Protein AF-A0A3L6R9F9-F1 (afdb_monomer_lite)

Foldseek 3Di:
DDDDDDDDDDDDDPPDDADDDVVCPPPHLWDGDPRDIDDDDLQFDSPVCPPPGTDPDSDDDQVSQQVVCVVVVHHGDDPLVVVVVVVLVVLCVVPVPCSVVDDVSCVVVVVVCVVVD

Organism: Panicum miliaceum (NCBI:txid4540)

Sequence (117 aa):
MAAQLKPIDVIMHCAGYLYDFPFLGDDSTITVDDNRVDPLYKHVFPPEVAPQLSFIGLPWKFEYDNCLAEQCGYPPIEEWRKLMYAANAKNKVSRPESYRDDDHLVAEANEDFKKYL

Secondary structure (DSSP, 8-state):
----PPP-S------------GGG-TT-S-EEETTEEES-BTTTB-GGGTTTS---SS---HHHHHHHHHHHTPPPPPHHHHHHHHHHHHHHHH-TTTTTS--TT-HHHHHHHGGG-

Radius of gyration: 21.45 Å; chains: 1; bounding box: 50×29×66 Å

Structure (mmCIF, N/CA/C/O backbone):
data_AF-A0A3L6R9F9-F1
#
_entry.id   AF-A0A3L6R9F9-F1
#
loop_
_atom_site.group_PDB
_atom_site.id
_atom_site.type_symbol
_atom_site.label_atom_id
_atom_site.label_alt_id
_atom_site.label_comp_id
_atom_site.label_asym_id
_atom_site.label_entity_id
_atom_site.label_seq_id
_atom_site.pdbx_PDB_ins_code
_atom_site.Cartn_x
_atom_site.Cartn_y
_atom_site.Cartn_z
_atom_site.occupancy
_atom_site.B_iso_or_equiv
_atom_site.auth_seq_id
_atom_site.auth_comp_id
_atom_site.auth_asym_id
_atom_site.auth_atom_id
_atom_site.pdbx_PDB_model_num
ATOM 1 N N . MET A 1 1 ? -1.874 -0.407 -48.093 1.00 50.16 1 MET A N 1
ATOM 2 C CA . MET A 1 1 ? -1.487 -1.736 -47.570 1.00 50.16 1 MET A CA 1
ATOM 3 C C . MET A 1 1 ? -2.534 -2.159 -46.556 1.00 50.16 1 MET A C 1
ATOM 5 O O . MET A 1 1 ? -2.816 -1.368 -45.667 1.00 50.16 1 MET A O 1
ATOM 9 N N . ALA A 1 2 ? -3.139 -3.338 -46.705 1.00 58.75 2 ALA A N 1
ATOM 10 C CA . ALA A 1 2 ? -4.010 -3.896 -45.672 1.00 58.75 2 ALA A CA 1
ATOM 11 C C . ALA A 1 2 ? -3.130 -4.465 -44.550 1.00 58.75 2 ALA A C 1
ATOM 13 O O . ALA A 1 2 ? -2.209 -5.233 -44.829 1.00 58.75 2 ALA A O 1
ATOM 14 N N . ALA A 1 3 ? -3.366 -4.057 -43.303 1.00 73.31 3 ALA A N 1
ATOM 15 C CA . ALA A 1 3 ? -2.685 -4.646 -42.158 1.00 73.31 3 ALA A CA 1
ATOM 16 C C . ALA A 1 3 ? -3.176 -6.089 -41.986 1.00 73.31 3 ALA A C 1
ATOM 18 O O . ALA A 1 3 ? -4.374 -6.328 -41.845 1.00 73.31 3 ALA A O 1
ATOM 19 N N . GLN A 1 4 ? -2.258 -7.052 -42.025 1.00 71.69 4 GLN A N 1
ATOM 20 C CA . GLN A 1 4 ? -2.585 -8.445 -41.755 1.00 71.69 4 GLN A CA 1
ATOM 21 C C . GLN A 1 4 ? -2.664 -8.650 -40.241 1.00 71.69 4 GLN A C 1
ATOM 23 O O . GLN A 1 4 ? -1.670 -8.479 -39.533 1.00 71.69 4 GLN A O 1
ATOM 28 N N . LEU A 1 5 ? -3.856 -8.981 -39.743 1.00 78.69 5 LEU A N 1
ATOM 29 C CA . LEU A 1 5 ? -4.060 -9.324 -38.338 1.00 78.69 5 LEU A CA 1
ATOM 30 C C . LEU A 1 5 ? -3.373 -10.661 -38.042 1.00 78.69 5 LEU A C 1
ATOM 32 O O . LEU A 1 5 ? -3.551 -11.634 -38.777 1.00 78.69 5 LEU A O 1
ATOM 36 N N . LYS A 1 6 ? -2.572 -10.698 -36.974 1.00 86.56 6 LYS A N 1
ATOM 37 C CA . LYS A 1 6 ? -1.976 -11.942 -36.480 1.00 86.56 6 LYS A CA 1
ATOM 38 C C . LYS A 1 6 ? -3.039 -12.738 -35.707 1.00 86.56 6 LYS A C 1
ATOM 40 O O . LYS A 1 6 ? -3.760 -12.123 -34.920 1.00 86.56 6 LYS A O 1
ATOM 45 N N . PRO A 1 7 ? -3.148 -14.065 -35.906 1.00 91.50 7 PRO A N 1
ATOM 46 C CA . PRO A 1 7 ? -3.982 -14.908 -35.054 1.00 91.50 7 PRO A CA 1
ATOM 47 C C . PRO A 1 7 ? -3.477 -14.856 -33.602 1.00 91.50 7 PRO A C 1
ATOM 49 O O . PRO A 1 7 ? -2.272 -14.762 -33.368 1.00 91.50 7 PRO A O 1
ATOM 52 N N . ILE A 1 8 ? -4.408 -14.863 -32.646 1.00 93.88 8 ILE A N 1
ATOM 53 C CA . ILE A 1 8 ? -4.145 -14.824 -31.202 1.00 93.88 8 ILE A CA 1
ATOM 54 C C . ILE A 1 8 ? -4.620 -16.150 -30.608 1.00 93.88 8 ILE A C 1
ATOM 56 O O . ILE A 1 8 ? -5.787 -16.497 -30.777 1.00 93.88 8 ILE A O 1
ATOM 60 N N . ASP A 1 9 ? -3.740 -16.850 -29.891 1.00 96.12 9 ASP A N 1
ATOM 61 C CA . ASP A 1 9 ? -4.059 -18.138 -29.254 1.00 96.12 9 ASP A CA 1
ATOM 62 C C . ASP A 1 9 ? -4.549 -17.987 -27.805 1.00 96.12 9 ASP A C 1
ATOM 64 O O . ASP A 1 9 ? -5.327 -18.803 -27.314 1.00 96.12 9 ASP A O 1
ATOM 68 N N . VAL A 1 10 ? -4.088 -16.944 -27.104 1.00 96.56 10 VAL A N 1
ATOM 69 C CA . VAL A 1 10 ? -4.358 -16.721 -25.676 1.00 96.56 10 VAL A CA 1
ATOM 70 C C . VAL A 1 10 ? -4.622 -15.242 -25.409 1.00 96.56 10 VAL A C 1
ATOM 72 O O . VAL A 1 10 ? -3.894 -14.374 -25.888 1.00 96.56 10 VAL A O 1
ATOM 75 N N . ILE A 1 11 ? -5.635 -14.964 -24.586 1.00 96.25 11 ILE A N 1
ATOM 76 C CA . ILE A 1 11 ? -5.921 -13.636 -24.034 1.00 96.25 11 ILE A CA 1
ATOM 77 C C . ILE A 1 11 ? -5.704 -13.700 -22.518 1.00 96.25 11 ILE A C 1
ATOM 79 O O . ILE A 1 11 ? -6.319 -14.519 -21.839 1.00 96.25 11 ILE A O 1
ATOM 83 N N . MET A 1 12 ? -4.828 -12.841 -21.987 1.00 97.38 12 MET A N 1
ATOM 84 C CA . MET A 1 12 ? -4.550 -12.724 -20.550 1.00 97.38 12 MET A CA 1
ATOM 85 C C . MET A 1 12 ? -4.988 -11.347 -20.043 1.00 97.38 12 MET A C 1
ATOM 87 O O . MET A 1 12 ? -4.511 -10.321 -20.526 1.00 97.38 12 MET A O 1
ATOM 91 N N . HIS A 1 13 ? -5.881 -11.324 -19.053 1.00 96.94 13 HIS A N 1
ATOM 92 C CA . HIS A 1 13 ? -6.340 -10.088 -18.423 1.00 96.94 13 HIS A CA 1
ATOM 93 C C . HIS A 1 13 ? -5.412 -9.686 -17.271 1.00 96.94 13 HIS A C 1
ATOM 95 O O . HIS A 1 13 ? -5.440 -10.288 -16.202 1.00 96.94 13 HIS A O 1
ATOM 101 N N . CYS A 1 14 ? -4.632 -8.624 -17.474 1.00 96.94 14 CYS A N 1
ATOM 102 C CA . CYS A 1 14 ? -3.783 -8.002 -16.450 1.00 96.94 14 CYS A CA 1
ATOM 103 C C . CYS A 1 14 ? -4.416 -6.700 -15.919 1.00 96.94 14 CYS A C 1
ATOM 105 O O . CYS A 1 14 ? -3.761 -5.661 -15.882 1.00 96.94 14 CYS A O 1
ATOM 107 N N . ALA A 1 15 ? -5.709 -6.738 -15.574 1.00 95.44 15 ALA A N 1
ATOM 108 C CA . ALA A 1 15 ? -6.530 -5.553 -15.283 1.00 95.44 15 ALA A CA 1
ATOM 109 C C . ALA A 1 15 ? -6.567 -5.133 -13.797 1.00 95.44 15 ALA A C 1
ATOM 111 O O . ALA A 1 15 ? -7.312 -4.227 -13.437 1.00 95.44 15 ALA A O 1
ATOM 112 N N . GLY A 1 16 ? -5.760 -5.764 -12.940 1.00 94.31 16 GLY A N 1
ATOM 113 C CA . GLY A 1 16 ? -5.732 -5.491 -11.501 1.00 94.31 16 GLY A CA 1
ATOM 114 C C . GLY A 1 16 ? -6.698 -6.363 -10.698 1.00 94.31 16 GLY A C 1
ATOM 115 O O . GLY A 1 16 ? -7.089 -7.439 -11.147 1.00 94.31 16 GLY A O 1
ATOM 116 N N . TYR A 1 17 ? -7.031 -5.901 -9.492 1.00 93.56 17 TYR A N 1
ATOM 117 C CA . TYR A 1 17 ? -7.842 -6.609 -8.497 1.00 93.56 17 TYR A CA 1
ATOM 118 C C . TYR A 1 17 ? -8.817 -5.643 -7.819 1.00 93.56 17 TYR A C 1
ATOM 120 O O . TYR A 1 17 ? -8.589 -4.431 -7.831 1.00 93.56 17 TYR A O 1
ATOM 128 N N . LEU A 1 18 ? -9.863 -6.197 -7.206 1.00 94.12 18 LEU A N 1
ATOM 129 C CA . LEU A 1 18 ? -10.828 -5.471 -6.383 1.00 94.12 18 LEU A CA 1
ATOM 130 C C . LEU A 1 18 ? -10.709 -5.923 -4.924 1.00 94.12 18 LEU A C 1
ATOM 132 O O . LEU A 1 18 ? -10.414 -7.093 -4.668 1.00 94.12 18 LEU A O 1
ATOM 136 N N . TYR A 1 19 ? -1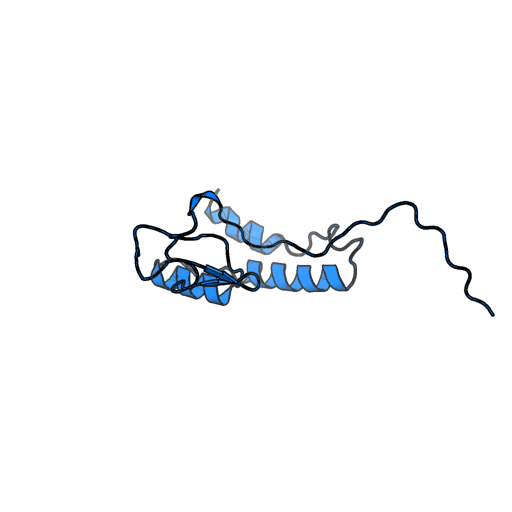0.946 -5.013 -3.980 1.00 94.38 19 TYR A N 1
ATOM 137 C CA . TYR A 1 19 ? -11.134 -5.379 -2.578 1.00 94.38 19 TYR A CA 1
ATOM 138 C C . TYR A 1 19 ? -12.402 -6.221 -2.407 1.00 94.38 19 TYR A C 1
ATOM 140 O O . TYR A 1 19 ? -13.440 -5.910 -2.984 1.00 94.38 19 TYR A O 1
ATOM 148 N N . ASP A 1 20 ? -12.309 -7.273 -1.596 1.00 93.62 20 ASP A N 1
ATOM 149 C CA . ASP A 1 20 ? -13.440 -8.122 -1.232 1.00 93.62 20 ASP A CA 1
ATOM 150 C C . ASP A 1 20 ? -13.219 -8.713 0.167 1.00 93.62 20 ASP A C 1
ATOM 152 O O . ASP A 1 20 ? -12.124 -9.183 0.495 1.00 93.62 20 ASP A O 1
ATOM 156 N N . PHE A 1 21 ? -14.258 -8.667 1.001 1.00 93.94 21 PHE A N 1
ATOM 157 C CA . PHE A 1 21 ? -14.228 -9.121 2.394 1.00 93.94 21 PHE A CA 1
ATOM 158 C C . PHE A 1 21 ? -15.479 -9.955 2.713 1.00 93.94 21 PHE A C 1
ATOM 160 O O . PHE A 1 21 ? -16.275 -9.573 3.575 1.00 93.94 21 PHE A O 1
ATOM 167 N N . PRO A 1 22 ? -15.666 -11.123 2.069 1.00 93.25 22 PRO A N 1
ATOM 168 C CA . PRO A 1 22 ? -16.916 -11.889 2.147 1.00 93.25 22 PRO A CA 1
ATOM 169 C C . PRO A 1 22 ? -17.239 -12.385 3.565 1.00 93.25 22 PRO A C 1
ATOM 171 O O . PRO A 1 22 ? -18.378 -12.722 3.874 1.00 93.25 22 PRO A O 1
ATOM 174 N N . PHE A 1 23 ? -16.241 -12.423 4.449 1.00 93.88 23 PHE A N 1
ATOM 175 C CA . PHE A 1 23 ? -16.394 -12.812 5.848 1.00 93.88 23 PHE A CA 1
ATOM 176 C C . PHE A 1 23 ? -17.005 -11.718 6.740 1.00 93.88 23 PHE A C 1
ATOM 178 O O . PHE A 1 23 ? -17.401 -12.032 7.860 1.00 93.88 23 PHE A O 1
ATOM 185 N N . LEU A 1 24 ? -17.068 -10.457 6.291 1.00 91.75 24 LEU A N 1
ATOM 186 C CA . LEU A 1 24 ? -17.691 -9.364 7.052 1.00 91.75 24 LEU A CA 1
ATOM 187 C C . LEU A 1 24 ? -19.219 -9.322 6.892 1.00 91.75 24 LEU A C 1
ATOM 189 O O . LEU A 1 24 ? -19.890 -8.717 7.725 1.00 91.75 24 LEU A O 1
ATOM 193 N N . GLY A 1 25 ? -19.757 -10.015 5.882 1.00 85.44 25 GLY A N 1
ATOM 194 C CA . GLY A 1 25 ? -21.190 -10.072 5.594 1.00 85.44 25 GLY A CA 1
ATOM 195 C C . GLY A 1 25 ? -21.775 -8.753 5.077 1.00 85.44 25 GLY A C 1
ATOM 196 O O . GLY A 1 25 ? -21.078 -7.748 4.958 1.00 85.44 25 GLY A O 1
ATOM 197 N N . ASP A 1 26 ? -23.074 -8.771 4.772 1.00 83.25 26 ASP A N 1
ATOM 198 C CA . ASP A 1 26 ? -23.784 -7.622 4.185 1.00 83.25 26 ASP A CA 1
ATOM 199 C C . ASP A 1 26 ? -24.043 -6.492 5.202 1.00 83.25 26 ASP A C 1
ATOM 201 O O . ASP A 1 26 ? -24.103 -5.324 4.827 1.00 83.25 26 ASP A O 1
ATOM 205 N N . ASP A 1 27 ? -24.128 -6.821 6.497 1.00 79.19 27 ASP A N 1
ATOM 206 C CA . ASP A 1 27 ? -24.337 -5.868 7.602 1.00 79.19 27 ASP A CA 1
ATOM 207 C C . ASP A 1 27 ? -23.015 -5.265 8.125 1.00 79.19 27 ASP A C 1
ATOM 209 O O . ASP A 1 27 ? -22.882 -4.929 9.307 1.00 79.19 27 ASP A O 1
ATOM 213 N N . SER A 1 28 ? -21.988 -5.174 7.276 1.00 83.06 28 SER A N 1
ATOM 214 C CA . SER A 1 28 ? -20.682 -4.675 7.707 1.00 83.06 28 SER A CA 1
ATOM 215 C C . SER A 1 28 ? -20.685 -3.154 7.897 1.00 83.06 28 SER A C 1
ATOM 217 O O . SER A 1 28 ? -21.369 -2.418 7.191 1.00 83.06 28 SER A O 1
ATOM 219 N N . THR A 1 29 ? -19.864 -2.655 8.824 1.00 91.62 29 THR A N 1
ATOM 220 C CA . THR A 1 29 ? -19.702 -1.209 9.092 1.00 91.62 29 THR A CA 1
ATOM 221 C C . THR A 1 29 ? -18.906 -0.468 8.014 1.00 91.62 29 THR A C 1
ATOM 223 O O . THR A 1 29 ? -18.577 0.709 8.171 1.00 91.62 29 THR A O 1
ATOM 226 N N . ILE A 1 30 ? -18.558 -1.166 6.933 1.00 94.81 30 ILE A N 1
ATOM 227 C CA . ILE A 1 30 ? -17.818 -0.654 5.789 1.00 94.81 30 ILE A CA 1
ATOM 228 C C . ILE A 1 30 ? -18.545 -1.012 4.495 1.00 94.81 30 ILE A C 1
ATOM 230 O O . ILE A 1 30 ? -19.402 -1.886 4.431 1.00 94.81 30 ILE A O 1
ATOM 234 N N . THR A 1 31 ? -18.171 -0.327 3.432 1.00 94.56 31 THR A N 1
ATOM 235 C CA . THR A 1 31 ? -18.605 -0.585 2.067 1.00 94.56 31 THR A CA 1
ATOM 236 C C . THR A 1 31 ? -17.372 -0.654 1.182 1.00 94.56 31 THR A C 1
ATOM 238 O O . THR A 1 31 ? -16.362 0.005 1.456 1.00 94.56 31 THR A O 1
ATOM 241 N N . VAL A 1 32 ? -17.443 -1.478 0.138 1.00 94.12 32 VAL A N 1
ATOM 242 C CA . VAL A 1 32 ? -16.452 -1.489 -0.935 1.00 94.12 32 VAL A CA 1
ATOM 243 C C . VAL A 1 32 ? -17.136 -1.013 -2.205 1.00 94.12 32 VAL A C 1
ATOM 245 O O . VAL A 1 32 ? -17.957 -1.728 -2.773 1.00 94.12 32 VAL A O 1
ATOM 248 N N . ASP A 1 33 ? -16.795 0.194 -2.638 1.00 92.19 33 ASP A N 1
ATOM 249 C CA . ASP A 1 33 ? -17.299 0.797 -3.873 1.00 92.19 33 ASP A CA 1
ATOM 250 C C . ASP A 1 33 ? -16.132 1.386 -4.665 1.00 92.19 33 ASP A C 1
ATOM 252 O O . ASP A 1 33 ? -15.224 1.967 -4.078 1.00 92.19 33 ASP A O 1
ATOM 256 N N . ASP A 1 34 ? -16.114 1.181 -5.982 1.00 90.75 34 ASP A N 1
ATOM 257 C CA . ASP A 1 34 ? -15.027 1.608 -6.883 1.00 90.75 34 ASP A CA 1
ATOM 258 C C . ASP A 1 34 ? -13.606 1.325 -6.334 1.00 90.75 34 ASP A C 1
ATOM 260 O O . ASP A 1 34 ? -12.713 2.174 -6.313 1.00 90.75 34 ASP A O 1
ATOM 264 N N . ASN A 1 35 ? -13.407 0.105 -5.813 1.00 91.38 35 ASN A N 1
ATOM 265 C CA . ASN A 1 35 ? -12.162 -0.347 -5.178 1.00 91.38 35 ASN A CA 1
ATOM 266 C C . ASN A 1 35 ? -11.686 0.528 -3.996 1.00 91.38 35 ASN A C 1
ATOM 268 O O . ASN A 1 35 ? -10.491 0.603 -3.693 1.00 91.38 35 ASN A O 1
ATOM 272 N N . ARG A 1 36 ? -12.618 1.181 -3.301 1.00 92.06 36 ARG A N 1
ATOM 273 C CA . ARG A 1 36 ? -12.387 1.952 -2.081 1.00 92.06 36 ARG A CA 1
ATOM 274 C C . ARG A 1 36 ? -13.146 1.319 -0.923 1.00 92.06 36 ARG A C 1
ATOM 276 O O . ARG A 1 36 ? -14.344 1.092 -1.016 1.00 92.06 36 ARG A O 1
ATOM 283 N N . VAL A 1 37 ? -12.440 1.104 0.185 1.00 95.25 37 VAL A N 1
ATOM 284 C CA . VAL A 1 37 ? -13.031 0.680 1.460 1.00 95.25 37 VAL A CA 1
ATOM 285 C C . VAL A 1 37 ? -13.371 1.922 2.284 1.00 95.25 37 VAL A C 1
ATOM 287 O O . VAL A 1 37 ? -12.476 2.719 2.583 1.00 95.25 37 VAL A O 1
ATOM 290 N N . ASP A 1 38 ? -14.643 2.113 2.627 1.00 95.31 38 ASP A N 1
ATOM 291 C CA . ASP A 1 38 ? -15.139 3.318 3.307 1.00 95.31 38 ASP A CA 1
ATOM 292 C C . ASP A 1 38 ? -16.336 3.005 4.227 1.00 95.31 38 ASP A C 1
ATOM 294 O O . ASP A 1 38 ? -17.138 2.143 3.872 1.00 95.31 38 ASP A O 1
ATOM 298 N N . PRO A 1 39 ? -16.514 3.688 5.374 1.00 96.56 39 PRO A N 1
ATOM 299 C CA . PRO A 1 39 ? -15.648 4.716 5.950 1.00 96.56 39 PRO A CA 1
ATOM 300 C C . PRO A 1 39 ? -14.480 4.128 6.748 1.00 96.56 39 PRO A C 1
ATOM 302 O O . PRO A 1 39 ? -14.665 3.255 7.589 1.00 96.56 39 PRO A O 1
ATOM 305 N N . LEU A 1 40 ? -13.272 4.669 6.552 1.00 96.69 40 LEU A N 1
ATOM 306 C CA . LEU A 1 40 ? -12.097 4.327 7.363 1.00 96.69 40 LEU A CA 1
ATOM 307 C C . LEU A 1 40 ? -11.331 5.578 7.809 1.00 96.69 40 LEU A C 1
ATOM 309 O O . LEU A 1 40 ? -10.741 6.296 6.997 1.00 96.69 40 LEU A O 1
ATOM 313 N N . TYR A 1 41 ? -11.247 5.806 9.121 1.00 95.56 41 TYR A N 1
ATOM 314 C CA . TYR A 1 41 ? -10.349 6.803 9.695 1.00 95.56 41 TYR A CA 1
ATOM 315 C C . TYR A 1 41 ? -8.896 6.405 9.438 1.00 95.56 41 TYR A C 1
ATOM 317 O O . TYR A 1 41 ? -8.467 5.295 9.771 1.00 95.56 41 TYR A O 1
ATOM 325 N N . LYS A 1 42 ? -8.145 7.330 8.823 1.00 94.75 42 LYS A N 1
ATOM 326 C CA . LYS A 1 42 ? -6.755 7.132 8.390 1.00 94.75 42 LYS A CA 1
ATOM 327 C C . LYS A 1 42 ? -6.558 5.847 7.579 1.00 94.75 42 LYS A C 1
ATOM 329 O O . LYS A 1 42 ? -5.465 5.312 7.607 1.00 94.75 42 LYS A O 1
ATOM 334 N N . HIS A 1 43 ? -7.572 5.347 6.869 1.00 95.75 43 HIS A N 1
ATOM 335 C CA . HIS A 1 43 ? -7.511 4.070 6.137 1.00 95.75 43 HIS A CA 1
ATOM 336 C C . HIS A 1 43 ? -7.238 2.831 7.015 1.00 95.75 43 HIS A C 1
ATOM 338 O O . HIS A 1 43 ? -6.792 1.813 6.497 1.00 95.75 43 HIS A O 1
ATOM 344 N N . VAL A 1 44 ? -7.501 2.916 8.327 1.00 96.00 44 VAL A N 1
ATOM 345 C CA . VAL A 1 44 ? -7.277 1.820 9.286 1.00 96.00 44 VAL A CA 1
ATOM 346 C C . VAL A 1 44 ? -8.566 1.434 10.001 1.00 96.00 44 VAL A C 1
ATOM 348 O O . VAL A 1 44 ? -8.927 0.264 10.012 1.00 96.00 44 VAL A O 1
ATOM 351 N N . PHE A 1 45 ? -9.270 2.393 10.605 1.00 97.00 45 PHE A N 1
ATOM 352 C CA . PHE A 1 45 ? -10.349 2.090 11.551 1.00 97.00 45 PHE A CA 1
ATOM 353 C C . PHE A 1 45 ? -11.728 2.480 11.011 1.00 97.00 45 PHE A C 1
ATOM 355 O O . PHE A 1 45 ? -11.925 3.662 10.718 1.00 97.00 45 PHE A O 1
ATOM 362 N N . PRO A 1 46 ? -12.711 1.565 10.957 1.00 96.75 46 PRO A N 1
ATOM 363 C CA . PRO A 1 46 ? -14.112 1.936 10.785 1.00 96.75 46 PRO A CA 1
ATOM 364 C C . PRO A 1 46 ? -14.581 2.720 12.019 1.00 96.75 46 PRO A C 1
ATOM 366 O O . PRO A 1 46 ? -14.514 2.175 13.124 1.00 96.75 46 PRO A O 1
ATOM 369 N N . PRO A 1 47 ? -15.042 3.979 11.888 1.00 97.00 47 PRO A N 1
ATOM 370 C CA . PRO A 1 47 ? -15.347 4.823 13.046 1.00 97.00 47 PRO A CA 1
ATOM 371 C C . PRO A 1 47 ? -16.372 4.229 14.021 1.00 97.00 47 PRO A C 1
ATOM 373 O O . PRO A 1 47 ? -16.272 4.465 15.220 1.00 97.00 47 PRO A O 1
ATOM 376 N N . GLU A 1 48 ? -17.331 3.447 13.522 1.00 95.81 48 GLU A N 1
ATOM 377 C CA . GLU A 1 48 ? -18.418 2.872 14.328 1.00 95.81 48 GLU A CA 1
ATOM 378 C C . GLU A 1 48 ? -17.956 1.781 15.302 1.00 95.81 48 GLU A C 1
ATOM 380 O O . GLU A 1 48 ? -18.562 1.588 16.353 1.00 95.81 48 GLU A O 1
ATOM 385 N N . VAL A 1 49 ? -16.878 1.072 14.962 1.00 95.81 49 VAL A N 1
ATOM 386 C CA . VAL A 1 49 ? -16.367 -0.093 15.709 1.00 95.81 49 VAL A CA 1
ATOM 387 C C . VAL A 1 49 ? -14.880 0.048 16.016 1.00 95.81 49 VAL A C 1
ATOM 389 O O . VAL A 1 49 ? -14.165 -0.940 16.182 1.00 95.81 49 VAL A O 1
ATOM 392 N N . ALA A 1 50 ? -14.384 1.282 16.050 1.00 95.69 50 ALA A N 1
ATOM 393 C CA . ALA A 1 50 ? -13.016 1.567 16.440 1.00 95.69 50 ALA A CA 1
ATOM 394 C C . ALA A 1 50 ? -12.874 1.531 17.977 1.00 95.69 50 ALA A C 1
ATOM 396 O O . ALA A 1 50 ? -13.695 2.134 18.674 1.00 95.69 50 ALA A O 1
ATOM 397 N N . PRO A 1 51 ? -11.804 0.921 18.529 1.00 95.75 51 PRO A N 1
ATOM 398 C CA . PRO A 1 51 ? -10.667 0.293 17.843 1.00 95.75 51 PRO A CA 1
ATOM 399 C C . PRO A 1 51 ? -10.788 -1.239 17.664 1.00 95.75 51 PRO A C 1
ATOM 401 O O . PRO A 1 51 ? -9.775 -1.900 17.449 1.00 95.75 51 PRO A O 1
ATOM 404 N N . GLN A 1 52 ? -11.979 -1.829 17.802 1.00 96.38 52 GLN A N 1
ATOM 405 C CA . GLN A 1 52 ? -12.194 -3.283 17.818 1.00 96.38 52 GLN A CA 1
ATOM 406 C C . GLN A 1 52 ? -11.933 -3.961 16.464 1.00 96.38 52 GLN A C 1
ATOM 408 O O . GLN A 1 52 ? -11.512 -5.116 16.440 1.00 96.38 52 GLN A O 1
ATOM 413 N N . LEU A 1 53 ? -12.174 -3.256 15.356 1.00 95.12 53 LEU A N 1
ATOM 414 C CA . LEU A 1 53 ? -11.861 -3.710 14.000 1.00 95.12 53 LEU A CA 1
ATOM 415 C C . LEU A 1 53 ? -10.882 -2.744 13.329 1.00 95.12 53 LEU A C 1
ATOM 417 O O . LEU A 1 53 ? -11.041 -1.527 13.419 1.00 95.12 53 LEU A O 1
ATOM 421 N N . SER A 1 54 ? -9.889 -3.284 12.625 1.00 96.12 54 SER A N 1
ATOM 422 C CA . SER A 1 54 ? -8.934 -2.510 11.837 1.00 96.12 54 SER A CA 1
ATOM 423 C C . SER A 1 54 ? -8.593 -3.204 10.521 1.00 96.12 54 SER A C 1
ATOM 425 O O . SER A 1 54 ? -8.680 -4.425 10.392 1.00 96.12 54 SER A O 1
ATOM 427 N N . PHE A 1 55 ? -8.192 -2.398 9.542 1.00 95.69 55 PHE A N 1
ATOM 428 C CA . PHE A 1 55 ? -7.739 -2.820 8.225 1.00 95.69 55 PHE A CA 1
ATOM 429 C C . PHE A 1 55 ? -6.268 -2.436 8.058 1.00 95.69 55 PHE A C 1
ATOM 431 O O . PHE A 1 55 ? -5.867 -1.314 8.364 1.00 95.69 55 PHE A O 1
ATOM 438 N N . ILE A 1 56 ? -5.456 -3.373 7.570 1.00 95.00 56 ILE A N 1
ATOM 439 C CA . ILE A 1 56 ? -4.021 -3.188 7.324 1.00 95.00 56 ILE A CA 1
ATOM 440 C C . ILE A 1 56 ? -3.753 -3.516 5.854 1.00 95.00 56 ILE A C 1
ATOM 442 O O . ILE A 1 56 ? -4.243 -4.523 5.349 1.00 95.00 56 ILE A O 1
ATOM 446 N N . GLY A 1 57 ? -2.953 -2.684 5.180 1.00 91.94 57 GLY A N 1
ATOM 447 C CA . GLY A 1 57 ? -2.501 -2.942 3.808 1.00 91.94 57 GLY A CA 1
ATOM 448 C C . GLY A 1 57 ? -3.374 -2.355 2.696 1.00 91.94 57 GLY A C 1
ATOM 449 O O . GLY A 1 57 ? -3.292 -2.836 1.571 1.00 91.94 57 GLY A O 1
ATOM 450 N N . LEU A 1 58 ? -4.192 -1.332 2.981 1.00 92.25 58 LEU A N 1
ATOM 451 C CA . LEU A 1 58 ? -4.994 -0.651 1.953 1.00 92.25 58 LEU A CA 1
ATOM 452 C C . LEU A 1 58 ? -4.203 0.436 1.187 1.00 92.25 58 LEU A C 1
ATOM 454 O O . LEU A 1 58 ? -4.216 0.421 -0.045 1.00 92.25 58 LEU A O 1
ATOM 458 N N . PRO A 1 59 ? -3.510 1.392 1.844 1.00 88.06 59 PRO A N 1
ATOM 459 C CA . PRO A 1 59 ? -2.709 2.394 1.143 1.00 88.06 59 PRO A CA 1
ATOM 460 C C . PRO A 1 59 ? -1.219 2.023 1.078 1.00 88.06 59 PRO A C 1
ATOM 462 O O . PRO A 1 59 ? -0.721 1.209 1.853 1.00 88.06 59 PRO A O 1
ATOM 465 N N . TRP A 1 60 ? -0.481 2.716 0.205 1.00 74.94 60 TRP A N 1
ATOM 466 C CA . TRP A 1 60 ? 0.984 2.727 0.219 1.00 74.94 60 TRP A CA 1
ATOM 467 C C . TRP A 1 60 ? 1.528 4.115 -0.145 1.00 74.94 60 TRP A C 1
ATOM 469 O O . TRP A 1 60 ? 1.479 4.502 -1.314 1.00 74.94 60 TRP A O 1
ATOM 479 N N . LYS A 1 61 ? 2.025 4.873 0.849 1.00 89.06 61 LYS A N 1
ATOM 480 C CA . LYS A 1 61 ? 2.753 6.149 0.671 1.00 89.06 61 LYS A CA 1
ATOM 481 C C . LYS A 1 61 ? 3.654 6.451 1.872 1.00 89.06 61 LYS A C 1
ATOM 483 O O . LYS A 1 61 ? 3.188 6.415 3.006 1.00 89.06 61 LYS A O 1
ATOM 488 N N . PHE A 1 62 ? 4.891 6.882 1.619 1.00 92.25 62 PHE A N 1
ATOM 489 C CA . PHE A 1 62 ? 5.856 7.186 2.683 1.00 92.25 62 PHE 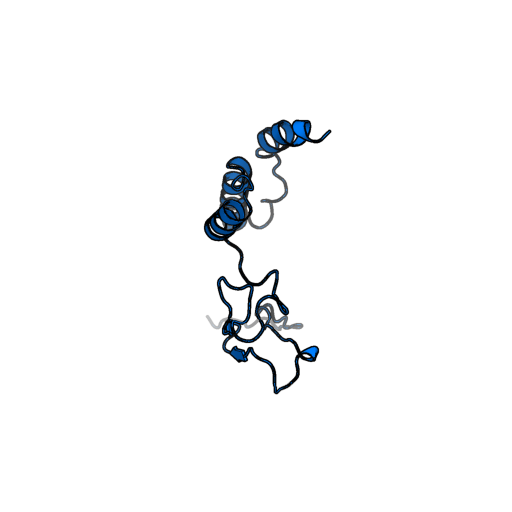A CA 1
ATOM 490 C C . PHE A 1 62 ? 5.427 8.336 3.601 1.00 92.25 62 PHE A C 1
ATOM 492 O O . PHE A 1 62 ? 5.689 8.288 4.797 1.00 92.25 62 PHE A O 1
ATOM 499 N N . GLU A 1 63 ? 4.769 9.375 3.082 1.00 92.44 63 GLU A N 1
ATOM 500 C CA . GLU A 1 63 ? 4.291 10.488 3.913 1.00 92.44 63 GLU A CA 1
ATOM 501 C C . GLU A 1 63 ? 3.201 10.034 4.888 1.00 92.44 63 GLU A C 1
ATOM 503 O O . GLU A 1 63 ? 3.151 10.487 6.031 1.00 92.44 63 GLU A O 1
ATOM 508 N N . TYR A 1 64 ? 2.351 9.111 4.439 1.00 93.88 64 TYR A N 1
ATOM 509 C CA . TYR A 1 64 ? 1.336 8.493 5.278 1.00 93.88 64 TYR A CA 1
ATOM 510 C C . TYR A 1 64 ? 1.982 7.611 6.356 1.00 93.88 64 TYR A C 1
ATOM 512 O O . TYR A 1 64 ? 1.655 7.765 7.533 1.00 93.88 64 TYR A O 1
ATOM 520 N N . ASP A 1 65 ? 2.961 6.782 5.982 1.00 93.00 65 ASP A N 1
ATOM 521 C CA . ASP A 1 65 ? 3.707 5.942 6.927 1.00 93.00 65 ASP A CA 1
ATOM 522 C C . ASP A 1 65 ? 4.426 6.790 7.987 1.00 93.00 65 ASP A C 1
ATOM 524 O O . ASP A 1 65 ? 4.363 6.481 9.174 1.00 93.00 65 ASP A O 1
ATOM 528 N N . ASN A 1 66 ? 5.036 7.912 7.592 1.00 95.12 66 ASN A N 1
ATOM 529 C CA . ASN A 1 66 ? 5.676 8.846 8.523 1.00 95.12 66 ASN A CA 1
ATOM 530 C C . ASN A 1 66 ? 4.673 9.478 9.498 1.00 95.12 66 ASN A C 1
ATOM 532 O O . ASN A 1 66 ? 4.969 9.601 10.684 1.00 95.12 66 ASN A O 1
ATOM 536 N N . CYS A 1 67 ? 3.480 9.850 9.023 1.00 94.19 67 CYS A N 1
ATOM 537 C CA . CYS A 1 67 ? 2.419 10.378 9.882 1.00 94.19 67 CYS A CA 1
ATOM 538 C C . CYS A 1 67 ? 1.939 9.337 10.909 1.00 94.19 67 CYS A C 1
ATOM 540 O O . CYS A 1 67 ? 1.600 9.691 12.042 1.00 94.19 67 CYS A O 1
ATOM 542 N N . LEU A 1 68 ? 1.897 8.053 10.539 1.00 94.31 68 LEU A N 1
ATOM 543 C CA . LEU A 1 68 ? 1.605 6.967 11.479 1.00 94.31 68 LEU A CA 1
ATOM 544 C C . LEU A 1 68 ? 2.765 6.730 12.455 1.00 94.31 68 LEU A C 1
ATOM 546 O O . LEU A 1 68 ? 2.523 6.621 13.655 1.00 94.31 68 LEU A O 1
ATOM 550 N N . ALA A 1 69 ? 4.008 6.703 11.966 1.00 95.19 69 ALA A N 1
ATOM 551 C CA . ALA A 1 69 ? 5.200 6.522 12.791 1.00 95.19 69 ALA A CA 1
ATOM 552 C C . ALA A 1 69 ? 5.289 7.588 13.894 1.00 95.19 69 ALA A C 1
ATOM 554 O O . ALA A 1 69 ? 5.483 7.241 15.057 1.00 95.19 69 ALA A O 1
ATOM 555 N N . GLU A 1 70 ? 5.037 8.859 13.563 1.00 96.81 70 GLU A N 1
ATOM 556 C CA . GLU A 1 70 ? 5.002 9.963 14.530 1.00 96.81 70 GLU A CA 1
ATOM 557 C C . GLU A 1 70 ? 3.983 9.719 15.655 1.00 96.81 70 GLU A C 1
ATOM 559 O O . GLU A 1 70 ? 4.305 9.872 16.833 1.00 96.81 70 GLU A O 1
ATOM 564 N N . GLN A 1 71 ? 2.773 9.260 15.318 1.00 94.88 71 GLN A N 1
ATOM 565 C CA . GLN A 1 71 ? 1.733 8.946 16.310 1.00 94.88 71 GLN A CA 1
ATOM 566 C C . GLN A 1 71 ? 2.108 7.776 17.223 1.00 94.88 71 GLN A C 1
ATOM 568 O O . GLN A 1 71 ? 1.645 7.712 18.361 1.00 94.88 71 GLN A O 1
ATOM 573 N N . CYS A 1 72 ? 2.933 6.852 16.733 1.00 95.94 72 CYS A N 1
ATOM 574 C CA . CYS A 1 72 ? 3.423 5.710 17.496 1.00 95.94 72 CYS A CA 1
ATOM 575 C C . CYS A 1 72 ? 4.739 5.995 18.238 1.00 95.94 72 CYS A C 1
ATOM 577 O O . CYS A 1 72 ? 5.224 5.114 18.947 1.00 95.94 72 CYS A O 1
ATOM 579 N N . GLY A 1 73 ? 5.337 7.180 18.076 1.00 97.25 73 GLY A N 1
ATOM 580 C CA . GLY A 1 73 ? 6.663 7.488 18.618 1.00 97.25 73 GLY A CA 1
ATOM 581 C C . GLY A 1 73 ? 7.805 6.719 17.938 1.00 97.25 73 GLY A C 1
ATOM 582 O O . GLY A 1 73 ? 8.840 6.488 18.560 1.00 97.25 73 GLY A O 1
ATOM 583 N N . TYR A 1 74 ? 7.616 6.304 16.683 1.00 96.94 74 TYR A N 1
ATOM 584 C CA . TYR A 1 74 ? 8.623 5.636 15.859 1.00 96.94 74 TYR A CA 1
ATOM 585 C C . TYR A 1 74 ? 9.366 6.631 14.955 1.00 96.94 74 TYR A C 1
ATOM 587 O O . TYR A 1 74 ? 8.804 7.663 14.576 1.00 96.94 74 TYR A O 1
ATOM 595 N N . PRO A 1 75 ? 10.629 6.337 14.585 1.00 95.94 75 PRO A N 1
ATOM 596 C CA . PRO A 1 75 ? 11.346 7.143 13.609 1.00 95.94 75 PRO A CA 1
ATOM 597 C C . PRO A 1 75 ? 10.639 7.105 12.243 1.00 95.94 75 PRO A C 1
ATOM 599 O O . PRO A 1 75 ? 9.989 6.109 11.910 1.00 95.94 75 PRO A O 1
ATOM 602 N N . PRO A 1 76 ? 10.773 8.169 11.434 1.00 96.19 76 PRO A N 1
ATOM 603 C CA . PRO A 1 76 ? 10.276 8.165 10.065 1.00 96.19 76 PRO A CA 1
ATOM 604 C C . PRO A 1 76 ? 11.041 7.155 9.202 1.00 96.19 76 PRO A C 1
ATOM 606 O O . PRO A 1 76 ? 12.156 6.749 9.531 1.00 96.19 76 PRO A O 1
ATOM 609 N N . ILE A 1 77 ? 10.458 6.819 8.051 1.00 94.38 77 ILE A N 1
ATOM 610 C CA . ILE A 1 77 ? 11.098 6.007 7.015 1.00 94.38 77 ILE A CA 1
ATOM 611 C C . ILE A 1 77 ? 12.449 6.609 6.621 1.00 94.38 77 ILE A C 1
ATOM 613 O O . ILE A 1 77 ? 12.557 7.817 6.361 1.00 94.38 77 ILE A O 1
ATOM 617 N N . GLU A 1 78 ? 13.453 5.740 6.524 1.00 94.50 78 GLU A N 1
ATOM 618 C CA . GLU A 1 78 ? 14.827 6.101 6.211 1.00 94.50 78 GLU A CA 1
ATOM 619 C C . GLU A 1 78 ? 14.937 6.715 4.810 1.00 94.50 78 GLU A C 1
ATOM 621 O O . GLU A 1 78 ? 14.263 6.300 3.862 1.00 94.50 78 GLU A O 1
ATOM 626 N N . GLU A 1 79 ? 15.813 7.707 4.651 1.00 92.81 79 GLU A N 1
ATOM 627 C CA . GLU A 1 79 ? 15.918 8.434 3.384 1.00 92.81 79 GLU A CA 1
ATOM 628 C C . GLU A 1 79 ? 16.433 7.545 2.246 1.00 92.81 79 GLU A C 1
ATOM 630 O O . GLU A 1 79 ? 15.897 7.585 1.135 1.00 92.81 79 GLU A O 1
ATOM 635 N N . TRP A 1 80 ? 17.382 6.653 2.546 1.00 91.94 80 TRP A N 1
ATOM 636 C CA . TRP A 1 80 ? 17.886 5.664 1.595 1.00 91.94 80 TRP A CA 1
ATOM 637 C C . TRP A 1 80 ? 16.757 4.808 1.008 1.00 91.94 80 TRP A C 1
ATOM 639 O O . TRP A 1 80 ? 16.764 4.511 -0.187 1.00 91.94 80 TRP A O 1
ATOM 649 N N . ARG A 1 81 ? 15.728 4.472 1.802 1.00 93.81 81 ARG A N 1
ATOM 650 C CA . ARG A 1 81 ? 14.596 3.651 1.354 1.00 93.81 81 ARG A CA 1
ATOM 651 C C . ARG A 1 81 ? 13.737 4.400 0.337 1.00 93.81 81 ARG A C 1
ATOM 653 O O . ARG A 1 81 ? 13.315 3.817 -0.666 1.00 93.81 81 ARG A O 1
ATOM 660 N N . LYS A 1 82 ? 13.519 5.702 0.549 1.00 93.19 82 LYS A N 1
ATOM 661 C CA . LYS A 1 82 ? 12.786 6.563 -0.396 1.00 93.19 82 LYS A CA 1
ATOM 662 C C . LYS A 1 82 ? 13.561 6.743 -1.699 1.00 93.19 82 LYS A C 1
ATOM 664 O O . LYS A 1 82 ? 12.977 6.629 -2.779 1.00 93.19 82 LYS A O 1
ATOM 669 N N . LEU A 1 83 ? 14.873 6.969 -1.606 1.00 91.50 83 LEU A N 1
ATOM 670 C CA . LEU A 1 83 ? 15.759 7.099 -2.763 1.00 91.50 83 LEU A CA 1
ATOM 671 C C . LEU A 1 83 ? 15.817 5.804 -3.577 1.00 91.50 83 LEU A C 1
ATOM 673 O O . LEU A 1 83 ? 15.650 5.8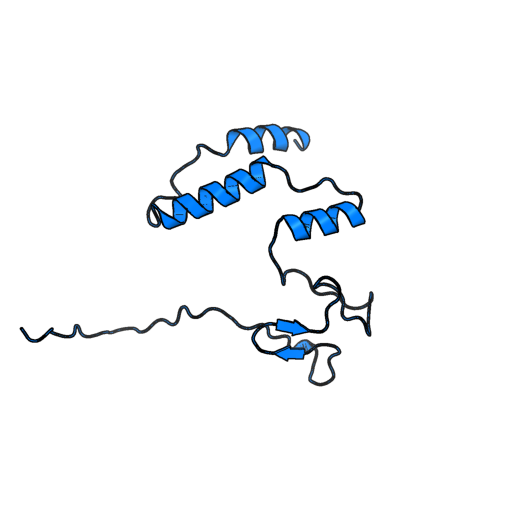48 -4.798 1.00 91.50 83 LEU A O 1
ATOM 677 N N . MET A 1 84 ? 15.962 4.654 -2.913 1.00 91.75 84 MET A N 1
ATOM 678 C CA . MET A 1 84 ? 15.908 3.337 -3.551 1.00 91.75 84 MET A CA 1
ATOM 679 C C . MET A 1 84 ? 14.586 3.121 -4.283 1.00 91.75 84 MET A C 1
ATOM 681 O O . MET A 1 84 ? 14.588 2.719 -5.447 1.00 91.75 84 MET A O 1
ATOM 685 N N . TYR A 1 85 ? 13.456 3.430 -3.643 1.00 92.25 85 TYR A N 1
ATOM 686 C CA . TYR A 1 85 ? 12.144 3.323 -4.276 1.00 92.25 85 TYR A CA 1
ATOM 687 C C . TYR A 1 85 ? 12.036 4.199 -5.533 1.00 92.25 85 TYR A C 1
ATOM 689 O O . TYR A 1 85 ? 11.647 3.714 -6.598 1.00 92.25 85 TYR A O 1
ATOM 697 N N . ALA A 1 86 ? 12.438 5.470 -5.442 1.00 92.56 86 ALA A N 1
ATOM 698 C CA . ALA A 1 86 ? 12.381 6.408 -6.560 1.00 92.56 86 ALA A CA 1
ATOM 699 C C . ALA A 1 86 ? 13.310 6.005 -7.717 1.00 92.56 86 ALA A C 1
ATOM 701 O O . ALA A 1 86 ? 12.927 6.094 -8.887 1.00 92.56 86 ALA A O 1
ATOM 702 N N . ALA A 1 87 ? 14.525 5.551 -7.413 1.00 91.62 87 ALA A N 1
ATOM 703 C CA . ALA A 1 87 ? 15.475 5.082 -8.413 1.00 91.62 87 ALA A CA 1
ATOM 704 C C . ALA A 1 87 ? 14.979 3.800 -9.094 1.00 91.62 87 ALA A C 1
ATOM 706 O O . ALA A 1 87 ? 14.995 3.715 -10.321 1.00 91.62 87 ALA A O 1
ATOM 707 N N . ASN A 1 88 ? 14.451 2.844 -8.325 1.00 91.88 88 ASN A N 1
ATOM 708 C CA . ASN A 1 88 ? 13.870 1.618 -8.862 1.00 91.88 88 ASN A CA 1
ATOM 709 C C . ASN A 1 88 ? 12.661 1.908 -9.765 1.00 91.88 88 ASN A C 1
ATOM 711 O O . ASN A 1 88 ? 12.554 1.342 -10.851 1.00 91.88 88 ASN A O 1
ATOM 715 N N . ALA A 1 89 ? 11.788 2.843 -9.374 1.00 93.06 89 ALA A N 1
ATOM 716 C CA . ALA A 1 89 ? 10.669 3.275 -10.208 1.00 93.06 89 ALA A CA 1
ATOM 717 C C . ALA A 1 89 ? 11.149 3.850 -11.554 1.00 93.06 89 ALA A C 1
ATOM 719 O O . ALA A 1 89 ? 10.633 3.469 -12.604 1.00 93.06 89 ALA A O 1
ATOM 720 N N . LYS A 1 90 ? 12.184 4.703 -11.546 1.00 93.81 90 LYS A N 1
ATOM 721 C CA . LYS A 1 90 ? 12.794 5.244 -12.775 1.00 93.81 90 LYS A CA 1
ATOM 722 C C . LYS A 1 90 ? 13.432 4.150 -13.630 1.00 93.81 90 LYS A C 1
ATOM 724 O O . LYS A 1 90 ? 13.203 4.120 -14.835 1.00 93.81 90 LYS A O 1
ATOM 729 N N . ASN A 1 91 ? 14.187 3.241 -13.015 1.00 92.88 91 ASN A N 1
ATOM 730 C CA . ASN A 1 91 ? 14.860 2.143 -13.707 1.00 92.88 91 ASN A CA 1
ATOM 731 C C . ASN A 1 91 ? 13.855 1.186 -14.354 1.00 92.88 91 ASN A C 1
ATOM 733 O O . ASN A 1 91 ? 14.041 0.785 -15.497 1.00 92.88 91 ASN A O 1
ATOM 737 N N . LYS A 1 92 ? 12.758 0.865 -13.664 1.00 94.25 92 LYS A N 1
ATOM 738 C CA . LYS A 1 92 ? 11.690 0.020 -14.207 1.00 94.25 92 LYS A CA 1
ATOM 739 C C . LYS A 1 92 ? 11.043 0.636 -15.449 1.00 94.25 92 LYS A C 1
ATOM 741 O O . LYS A 1 92 ? 10.675 -0.093 -16.361 1.00 94.25 92 LYS A O 1
ATOM 746 N N . VAL A 1 93 ? 10.913 1.963 -15.491 1.00 95.56 93 VAL A N 1
ATOM 747 C CA . VAL A 1 93 ? 10.382 2.680 -16.659 1.00 95.56 93 VAL A CA 1
ATOM 748 C C . VAL A 1 93 ? 11.407 2.742 -17.794 1.00 95.56 93 VAL A C 1
ATOM 750 O O . VAL A 1 93 ? 11.041 2.536 -18.946 1.00 95.56 93 VAL A O 1
ATOM 753 N N . SER A 1 94 ? 12.678 3.020 -17.494 1.00 95.31 94 SER A N 1
ATOM 754 C CA . SER A 1 94 ? 13.710 3.211 -18.523 1.00 95.31 94 SER A CA 1
ATOM 755 C C . SER A 1 94 ? 14.258 1.908 -19.107 1.00 95.31 94 SER A C 1
ATOM 757 O O . SER A 1 94 ? 14.612 1.867 -20.282 1.00 95.31 94 SER A O 1
ATOM 759 N N . ARG A 1 95 ? 14.334 0.847 -18.298 1.00 94.38 95 ARG A N 1
ATOM 760 C CA . ARG A 1 95 ? 14.906 -0.462 -18.648 1.00 94.38 95 ARG A CA 1
ATOM 761 C C . ARG A 1 95 ? 14.084 -1.612 -18.040 1.00 94.38 95 ARG A C 1
ATOM 763 O O . ARG A 1 95 ? 14.590 -2.351 -17.196 1.00 94.38 95 ARG A O 1
ATOM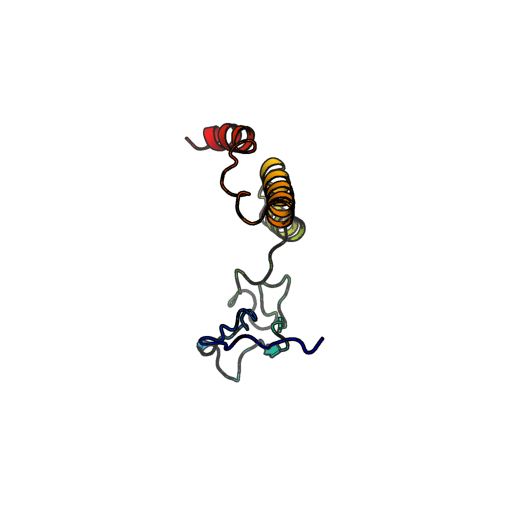 770 N N . PRO A 1 96 ? 12.816 -1.798 -18.451 1.00 95.75 96 PRO A N 1
ATOM 771 C CA . PRO A 1 96 ? 11.905 -2.774 -17.838 1.00 95.75 96 PRO A CA 1
ATOM 772 C C . PRO A 1 96 ? 12.416 -4.224 -17.852 1.00 95.75 96 PRO A C 1
ATOM 774 O O . PRO A 1 96 ? 12.031 -5.004 -16.982 1.00 95.75 96 PRO A O 1
ATOM 777 N N . GLU A 1 97 ? 13.292 -4.579 -18.795 1.00 96.62 97 GLU A N 1
ATOM 778 C CA . GLU A 1 97 ? 13.850 -5.931 -18.928 1.00 96.62 97 GLU A CA 1
ATOM 779 C C . GLU A 1 97 ? 15.079 -6.189 -18.039 1.00 96.62 97 GLU A C 1
ATOM 781 O O . GLU A 1 97 ? 15.302 -7.333 -17.663 1.00 96.62 97 GLU A O 1
ATOM 786 N N . SER A 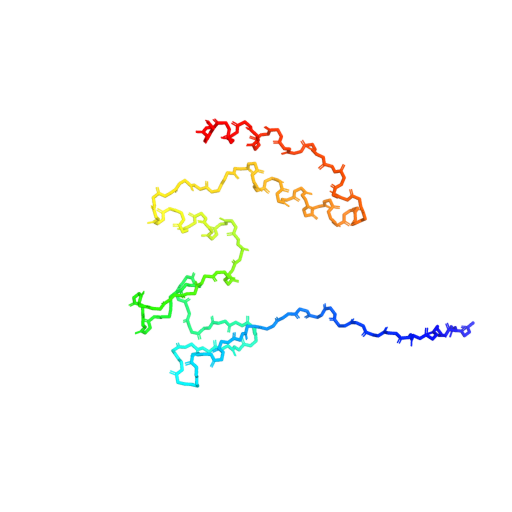1 98 ? 15.840 -5.154 -17.659 1.00 93.44 98 SER A N 1
ATOM 787 C CA . SER A 1 98 ? 17.147 -5.302 -16.983 1.00 93.44 98 SER A CA 1
ATOM 788 C C . SER A 1 98 ? 17.311 -4.473 -15.708 1.00 93.44 98 SER A C 1
ATOM 790 O O . SER A 1 98 ? 18.366 -4.479 -15.080 1.00 93.44 98 SER A O 1
ATOM 792 N N . TYR A 1 99 ? 16.275 -3.750 -15.268 1.00 91.12 99 TYR A N 1
ATOM 793 C CA . TYR A 1 99 ? 16.350 -2.925 -14.054 1.00 91.12 99 TYR A CA 1
ATOM 794 C C . TYR A 1 99 ? 16.671 -3.711 -12.771 1.00 91.12 99 TYR A C 1
ATOM 796 O O . TYR A 1 99 ? 17.023 -3.098 -11.767 1.00 91.12 99 TYR A O 1
ATOM 804 N N . ARG A 1 100 ? 16.500 -5.039 -12.794 1.00 90.81 100 ARG A N 1
ATOM 805 C CA . ARG A 1 100 ? 16.750 -5.938 -11.662 1.00 90.81 100 ARG A CA 1
ATOM 806 C C . ARG A 1 100 ? 18.203 -6.397 -11.545 1.00 90.81 100 ARG A C 1
ATOM 808 O O . ARG A 1 100 ? 18.541 -6.960 -10.515 1.00 90.81 100 ARG A O 1
ATOM 815 N N . ASP A 1 101 ? 19.037 -6.146 -12.550 1.00 90.25 101 ASP A N 1
ATOM 816 C CA . ASP A 1 101 ? 20.431 -6.612 -12.584 1.00 90.25 101 ASP A CA 1
ATOM 817 C C . ASP A 1 101 ? 21.406 -5.626 -11.906 1.00 90.25 101 ASP A C 1
ATOM 819 O O . ASP A 1 101 ? 22.611 -5.680 -12.140 1.00 90.25 101 ASP A O 1
ATOM 823 N N . ASP A 1 102 ? 20.896 -4.664 -11.132 1.00 77.12 102 ASP A N 1
ATOM 824 C CA . ASP A 1 102 ? 21.650 -3.498 -10.678 1.00 77.12 102 ASP A CA 1
ATOM 825 C C . ASP A 1 102 ? 21.687 -3.353 -9.143 1.00 77.12 102 ASP A C 1
ATOM 827 O O . ASP A 1 102 ? 20.656 -3.119 -8.513 1.00 77.12 102 ASP A O 1
ATOM 831 N N . ASP A 1 103 ? 22.894 -3.410 -8.564 1.00 76.00 103 ASP A N 1
ATOM 832 C CA . ASP A 1 103 ? 23.149 -3.444 -7.111 1.00 76.00 103 ASP A CA 1
ATOM 833 C C . ASP A 1 103 ? 23.654 -2.108 -6.515 1.00 76.00 103 ASP A C 1
ATOM 835 O O . ASP A 1 103 ? 23.958 -2.021 -5.322 1.00 76.00 103 ASP A O 1
ATOM 839 N N . HIS A 1 104 ? 23.764 -1.032 -7.303 1.00 72.31 104 HIS A N 1
ATOM 840 C CA . HIS A 1 104 ? 24.474 0.193 -6.878 1.00 72.31 104 HIS A CA 1
ATOM 841 C C . HIS A 1 104 ? 23.859 0.962 -5.689 1.00 72.31 104 HIS A C 1
ATOM 843 O O . HIS A 1 104 ? 24.501 1.868 -5.161 1.00 72.31 104 HIS A O 1
ATOM 849 N N . LEU A 1 105 ? 22.638 0.635 -5.253 1.00 70.75 105 LEU A N 1
ATOM 850 C CA . LEU A 1 105 ? 21.904 1.388 -4.221 1.00 70.75 105 LEU A CA 1
ATOM 851 C C . LEU A 1 105 ? 21.905 0.724 -2.834 1.00 70.75 105 LEU A C 1
ATOM 853 O O . LEU A 1 105 ? 21.260 1.218 -1.916 1.00 70.75 105 LEU A O 1
ATOM 857 N N . VAL A 1 106 ? 22.614 -0.395 -2.669 1.00 83.69 106 VAL A N 1
ATOM 858 C CA . VAL A 1 106 ? 22.495 -1.260 -1.480 1.00 83.69 106 VAL A CA 1
ATOM 859 C C . VAL A 1 106 ? 23.426 -0.836 -0.329 1.00 83.69 106 VAL A C 1
ATOM 861 O O . VAL A 1 106 ? 23.194 -1.185 0.827 1.00 83.69 106 VAL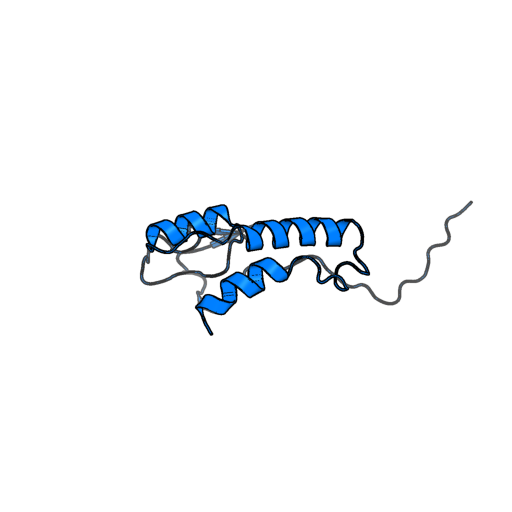 A O 1
ATOM 864 N N . ALA A 1 107 ? 24.471 -0.050 -0.608 1.00 84.06 107 ALA A N 1
ATOM 865 C CA . ALA A 1 107 ? 25.526 0.248 0.366 1.00 84.06 107 ALA A CA 1
ATOM 866 C C . ALA A 1 107 ? 25.032 0.993 1.623 1.00 84.06 107 ALA A C 1
ATOM 868 O O . ALA A 1 107 ? 25.411 0.620 2.732 1.00 84.06 107 ALA A O 1
ATOM 869 N N . GLU A 1 108 ? 24.178 2.009 1.468 1.00 80.06 108 GLU A N 1
ATOM 870 C CA . GLU A 1 108 ? 23.654 2.793 2.600 1.00 80.06 108 GLU A CA 1
ATOM 871 C C . GLU A 1 108 ? 22.693 1.970 3.470 1.00 80.06 108 GLU A C 1
ATOM 873 O O . GLU A 1 108 ? 22.798 1.991 4.695 1.00 80.06 108 GLU A O 1
ATOM 878 N N . ALA A 1 109 ? 21.829 1.166 2.840 1.00 88.00 109 ALA A N 1
ATOM 879 C CA . ALA A 1 109 ? 20.948 0.233 3.540 1.00 88.00 109 ALA A CA 1
ATOM 880 C C . ALA A 1 109 ? 21.750 -0.776 4.378 1.00 88.00 109 ALA A C 1
ATOM 882 O O . ALA A 1 109 ? 21.446 -1.006 5.546 1.00 88.00 109 ALA A O 1
ATOM 883 N N . ASN A 1 110 ? 22.822 -1.335 3.808 1.00 91.12 110 ASN A N 1
ATOM 884 C CA . ASN A 1 110 ? 23.690 -2.273 4.516 1.00 91.12 110 ASN A CA 1
ATOM 885 C C . ASN A 1 110 ? 24.374 -1.647 5.734 1.00 91.12 110 ASN A C 1
ATOM 887 O O . ASN A 1 110 ? 24.541 -2.327 6.744 1.00 91.12 110 ASN A O 1
ATOM 891 N N . GLU A 1 111 ? 24.792 -0.383 5.648 1.00 90.81 111 GLU A N 1
ATOM 892 C CA . GLU A 1 111 ? 25.401 0.314 6.783 1.00 90.81 111 GLU A CA 1
ATOM 893 C C . GLU A 1 111 ? 24.393 0.516 7.917 1.00 90.81 111 GLU A C 1
ATOM 895 O O . GLU A 1 111 ? 24.705 0.263 9.079 1.00 90.81 111 GLU A O 1
ATOM 900 N N . ASP A 1 112 ? 23.165 0.908 7.579 1.00 90.25 112 ASP A N 1
ATOM 901 C CA . ASP A 1 112 ? 22.079 1.074 8.541 1.00 90.25 112 ASP A CA 1
ATOM 902 C C . ASP A 1 112 ? 21.694 -0.257 9.213 1.00 90.25 112 ASP A C 1
ATOM 904 O O . ASP A 1 112 ? 21.551 -0.327 10.435 1.00 90.25 112 ASP A O 1
ATOM 908 N N . PHE A 1 113 ? 21.639 -1.350 8.445 1.00 94.06 113 PHE A N 1
ATOM 909 C CA . PHE A 1 113 ? 21.308 -2.679 8.964 1.00 94.06 113 PHE A CA 1
ATOM 910 C C . PHE A 1 113 ? 22.324 -3.243 9.962 1.00 94.06 113 PHE A C 1
ATOM 912 O O . PHE A 1 113 ? 21.943 -4.055 10.805 1.00 94.06 113 PHE A O 1
ATOM 919 N N . LYS A 1 114 ? 23.584 -2.782 9.953 1.00 94.50 114 LYS A N 1
ATOM 920 C CA . LYS A 1 114 ? 24.585 -3.182 10.962 1.00 94.50 114 LYS A CA 1
ATOM 921 C C . LYS A 1 114 ? 24.169 -2.839 12.392 1.00 94.50 114 LYS A C 1
ATOM 923 O O . LYS A 1 114 ? 24.683 -3.449 13.318 1.00 94.50 114 LYS A O 1
ATOM 928 N N . LYS A 1 115 ? 23.242 -1.895 12.590 1.00 93.69 115 LYS A N 1
ATOM 929 C CA . LYS A 1 115 ? 22.696 -1.551 13.915 1.00 93.69 115 LYS A CA 1
ATOM 930 C C . LYS A 1 115 ? 21.889 -2.689 14.553 1.00 93.69 115 LYS A C 1
ATOM 932 O O . LYS A 1 115 ? 21.633 -2.633 15.753 1.00 93.69 115 LYS A O 1
ATOM 937 N N . TYR A 1 116 ? 21.461 -3.672 13.761 1.00 91.94 116 TYR A N 1
ATOM 938 C CA . TYR A 1 116 ? 20.568 -4.757 14.176 1.00 91.94 116 TYR A CA 1
ATOM 939 C C . TYR A 1 116 ? 21.228 -6.148 14.142 1.00 91.94 116 TYR A C 1
ATOM 941 O O . TYR A 1 116 ? 20.536 -7.142 14.368 1.00 91.94 116 TYR A O 1
ATOM 949 N N . LEU A 1 117 ? 22.530 -6.221 13.841 1.00 83.62 117 LEU A N 1
ATOM 950 C CA . LEU A 1 117 ? 23.345 -7.444 13.839 1.00 83.62 117 LEU A CA 1
ATOM 951 C C . LEU A 1 117 ? 24.218 -7.507 15.095 1.00 83.62 117 LEU A C 1
ATOM 953 O O . LEU A 1 117 ? 24.378 -8.629 15.624 1.00 83.62 117 LEU A O 1
#

pLDDT: mean 91.16, std 7.68, range [50.16, 97.38]

InterPro domains:
  IPR020946 Flavin monooxygenase-like [PF00743] (5-58)
  IPR036188 FAD/NAD(P)-binding domain superfamily [G3DSA:3.50.50.60] (6-115)
  IPR050346 Flavin-containing monooxygenases-like [PTHR23023] (8-61)